Protein AF-A0A2H5DXS4-F1 (afdb_monomer_lite)

Foldseek 3Di:
DDPPPPDDDDDDPDDDDPPPPPDPPPPDPPDDPVVVVVVVVVVVVVLVVQLVVLVVVLVVQCVPDPDPVSNVVSVVSSVVSVVVSDDDD

Sequence (89 aa):
MENAMRKTLIAALALLPALVQAAPAASAPHGHDPARFNEVKARQLQLLSQHIQILQTAQGCVQAAQNPQALKSCREAQRQQMEALRPEH

Structure (mmCIF, N/CA/C/O backbone):
data_AF-A0A2H5DXS4-F1
#
_entry.id   AF-A0A2H5DXS4-F1
#
loop_
_atom_site.group_PDB
_atom_site.id
_atom_site.type_symbol
_atom_site.label_atom_id
_atom_site.label_alt_id
_atom_site.label_comp_id
_atom_site.label_asym_id
_atom_site.label_entity_id
_atom_site.label_seq_id
_atom_site.pdbx_PDB_ins_code
_atom_site.Cartn_x
_atom_site.Cartn_y
_atom_site.Cartn_z
_atom_site.occupancy
_atom_site.B_iso_or_equiv
_atom_site.auth_seq_id
_atom_site.auth_comp_id
_atom_site.auth_asym_id
_atom_site.auth_atom_id
_atom_site.pdbx_PDB_model_num
ATOM 1 N N . MET A 1 1 ? -45.148 -1.674 -11.063 1.00 40.78 1 MET A N 1
ATOM 2 C CA . MET A 1 1 ? -45.530 -1.054 -12.347 1.00 40.78 1 MET A CA 1
ATOM 3 C C . MET A 1 1 ? -44.966 0.355 -12.322 1.00 40.78 1 MET A C 1
ATOM 5 O O . MET A 1 1 ? -45.486 1.201 -11.620 1.00 40.78 1 MET A O 1
ATOM 9 N N . GLU A 1 2 ? -43.684 0.469 -12.650 1.00 47.06 2 GLU A N 1
ATOM 10 C CA . GLU A 1 2 ? -43.223 0.880 -13.986 1.00 47.06 2 GLU A CA 1
ATOM 11 C C . GLU A 1 2 ? -43.099 2.410 -13.998 1.00 47.06 2 GLU A C 1
ATOM 13 O O . GLU A 1 2 ? -43.971 3.135 -14.461 1.00 47.06 2 GLU A O 1
ATOM 18 N N . ASN A 1 3 ? -42.025 2.900 -13.362 1.00 43.62 3 ASN A N 1
ATOM 19 C CA . ASN A 1 3 ? -41.718 4.324 -13.334 1.00 43.62 3 ASN A CA 1
ATOM 20 C C . ASN A 1 3 ? -41.331 4.766 -14.745 1.00 43.62 3 ASN A C 1
ATOM 22 O O . ASN A 1 3 ? -40.233 4.509 -15.244 1.00 43.62 3 ASN A O 1
ATOM 26 N N . ALA A 1 4 ? -42.307 5.415 -15.367 1.00 50.41 4 ALA A N 1
ATOM 27 C CA . ALA A 1 4 ? -42.285 6.067 -16.655 1.00 50.41 4 ALA A CA 1
ATOM 28 C C . ALA A 1 4 ? -41.220 7.171 -16.716 1.00 50.41 4 ALA A C 1
ATOM 30 O O . ALA A 1 4 ? -41.509 8.354 -16.584 1.00 50.41 4 ALA A O 1
ATOM 31 N N . MET A 1 5 ? -39.969 6.785 -16.948 1.00 49.44 5 MET A N 1
ATOM 32 C CA . MET A 1 5 ? -38.913 7.727 -17.325 1.00 49.44 5 MET A CA 1
ATOM 33 C C . MET A 1 5 ? -38.023 7.128 -18.420 1.00 49.44 5 MET A C 1
ATOM 35 O O . MET A 1 5 ? -36.813 7.298 -18.465 1.00 49.44 5 MET A O 1
ATOM 39 N N . ARG A 1 6 ? -38.657 6.397 -19.342 1.00 50.78 6 ARG A N 1
ATOM 40 C CA . ARG A 1 6 ? -38.126 6.066 -20.668 1.00 50.78 6 ARG A CA 1
ATOM 41 C C . ARG A 1 6 ? -38.738 7.026 -21.685 1.00 50.78 6 ARG A C 1
ATOM 43 O O . ARG A 1 6 ? -39.591 6.611 -22.461 1.00 50.78 6 ARG A O 1
ATOM 50 N N . LYS A 1 7 ? -38.381 8.313 -21.645 1.00 52.34 7 LYS A N 1
ATOM 51 C CA . LYS A 1 7 ? -38.715 9.271 -22.718 1.00 52.34 7 LYS A CA 1
ATOM 52 C C . LYS A 1 7 ? -38.008 10.616 -22.528 1.00 52.34 7 LYS A C 1
ATOM 54 O O . LYS A 1 7 ? -38.642 11.620 -22.249 1.00 52.34 7 LYS A O 1
ATOM 59 N N . THR A 1 8 ? -36.701 10.636 -22.763 1.00 57.84 8 THR A N 1
ATOM 60 C CA . THR A 1 8 ? -36.043 11.846 -23.285 1.00 57.84 8 THR A CA 1
ATOM 61 C C . THR A 1 8 ? -34.802 11.443 -24.063 1.00 57.84 8 THR A C 1
ATOM 63 O O . THR A 1 8 ? -33.692 11.313 -23.562 1.00 57.84 8 THR A O 1
ATOM 66 N N . LEU A 1 9 ? -35.080 11.141 -25.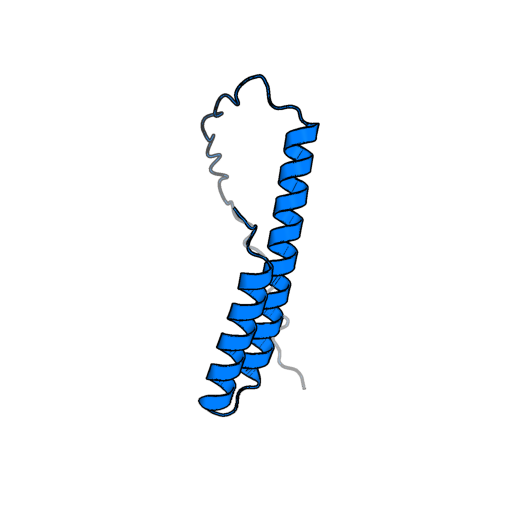323 1.00 54.12 9 LEU A N 1
ATOM 67 C CA . LEU A 1 9 ? -34.146 11.056 -26.424 1.00 54.12 9 LEU A CA 1
ATOM 68 C C . LEU A 1 9 ? -33.480 12.424 -26.665 1.00 54.12 9 LEU A C 1
ATOM 70 O O . LEU A 1 9 ? -34.165 13.440 -26.676 1.00 54.12 9 LEU A O 1
ATOM 74 N N . ILE A 1 10 ? -32.193 12.361 -27.016 1.00 53.09 10 ILE A N 1
ATOM 75 C CA . ILE A 1 10 ? -31.518 13.201 -28.020 1.00 53.09 10 ILE A CA 1
ATOM 76 C C . ILE A 1 10 ? -30.972 14.581 -27.583 1.00 53.09 10 ILE A C 1
ATOM 78 O O . ILE A 1 10 ? -31.683 15.468 -27.134 1.00 53.09 10 ILE A O 1
ATOM 82 N N . ALA A 1 11 ? -29.683 14.736 -27.917 1.00 51.94 11 ALA A N 1
ATOM 83 C CA . ALA A 1 11 ? -28.952 15.957 -28.269 1.00 51.94 11 ALA A CA 1
ATOM 84 C C . ALA A 1 11 ? -28.484 16.907 -27.158 1.00 51.94 11 ALA A C 1
ATOM 86 O O . ALA A 1 11 ? -29.154 17.869 -26.809 1.00 51.94 11 ALA A O 1
ATOM 87 N N . ALA A 1 12 ? -27.213 16.742 -26.780 1.00 53.88 12 ALA A N 1
ATOM 88 C CA . ALA A 1 12 ? -26.269 17.860 -26.688 1.00 53.88 12 ALA A CA 1
ATOM 89 C C . ALA A 1 12 ? -24.821 17.339 -26.798 1.00 53.88 12 ALA A C 1
ATOM 91 O O . ALA A 1 12 ? -24.005 17.499 -25.896 1.00 53.88 12 ALA A O 1
ATOM 92 N N . LEU A 1 13 ? -24.497 16.684 -27.919 1.00 54.25 13 LEU A N 1
ATOM 93 C CA . LEU A 1 13 ? -23.112 16.596 -28.388 1.00 54.25 13 LEU A CA 1
ATOM 94 C C . LEU A 1 13 ? -22.779 17.968 -28.999 1.00 54.25 13 LEU A C 1
ATOM 96 O O . LEU A 1 13 ? -22.964 18.185 -30.193 1.00 54.25 13 LEU A O 1
ATOM 100 N N . ALA A 1 14 ? -22.380 18.928 -28.169 1.00 53.81 14 ALA A N 1
ATOM 101 C CA . ALA A 1 14 ? -21.985 20.254 -28.627 1.00 53.81 14 ALA A CA 1
ATOM 102 C C . ALA A 1 14 ? -20.638 20.637 -28.005 1.00 53.81 14 ALA A C 1
ATOM 104 O O . ALA A 1 14 ? -20.556 21.022 -26.846 1.00 53.81 14 ALA A O 1
ATOM 105 N N . LEU A 1 15 ? -19.603 20.492 -28.837 1.00 58.06 15 LEU A N 1
ATOM 106 C CA . LEU A 1 15 ? -18.404 21.330 -28.900 1.00 58.06 15 LEU A CA 1
ATOM 107 C C . LEU A 1 15 ? -17.718 21.660 -27.566 1.00 58.06 15 LEU A C 1
ATOM 109 O O . LEU A 1 15 ? -17.909 22.732 -26.999 1.00 58.06 15 LEU A O 1
ATOM 113 N N . LEU A 1 16 ? -16.786 20.798 -27.154 1.00 54.47 16 LEU A N 1
ATOM 114 C CA . LEU A 1 16 ? -15.651 21.250 -26.352 1.00 54.47 16 LEU A CA 1
ATOM 115 C C . LEU 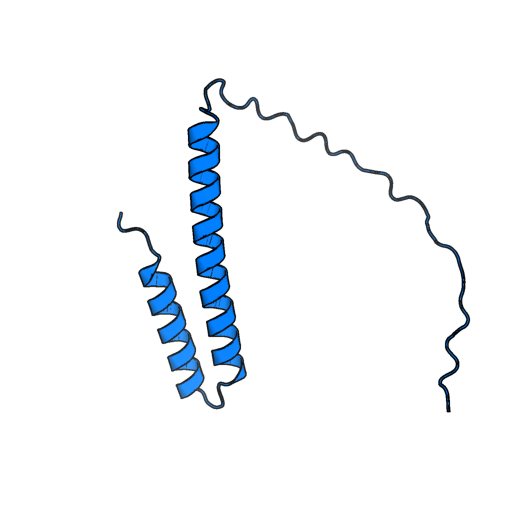A 1 16 ? -14.531 21.683 -27.310 1.00 54.47 16 LEU A C 1
ATOM 117 O O . LEU A 1 16 ? -13.983 20.824 -28.007 1.00 54.47 16 LEU A O 1
ATOM 121 N N . PRO A 1 17 ? -14.171 22.978 -27.386 1.00 52.62 17 PRO A N 1
ATOM 122 C CA . PRO A 1 17 ? -12.949 23.373 -28.063 1.00 52.62 17 PRO A CA 1
ATOM 123 C C . PRO A 1 17 ? -11.777 22.765 -27.288 1.00 52.62 17 PRO A C 1
ATOM 125 O O . PRO A 1 17 ? -11.576 23.043 -26.105 1.00 52.62 17 PRO A O 1
ATOM 128 N N . ALA A 1 18 ? -11.029 21.888 -27.954 1.00 56.78 18 ALA A N 1
ATOM 129 C CA . ALA A 1 18 ? -9.789 21.343 -27.435 1.00 56.78 18 ALA A CA 1
ATOM 130 C C . ALA A 1 18 ? -8.788 22.494 -27.256 1.00 56.78 18 ALA A C 1
ATOM 132 O O . ALA A 1 18 ? -8.154 22.939 -28.211 1.00 56.78 18 ALA A O 1
ATOM 133 N N . LEU A 1 19 ? -8.652 22.991 -26.027 1.00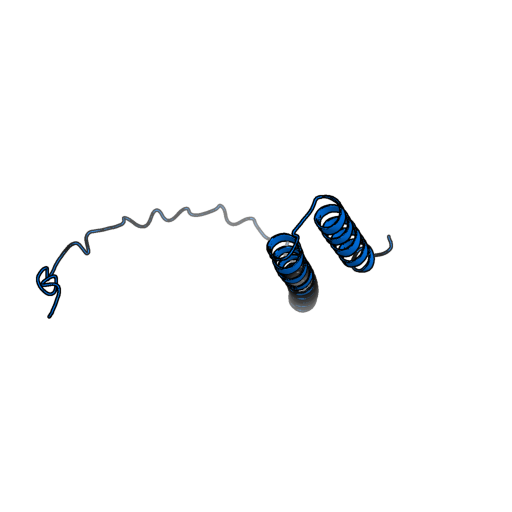 59.12 19 LEU A N 1
ATOM 134 C CA . LEU A 1 19 ? -7.507 23.797 -25.626 1.00 59.12 19 LEU A CA 1
ATOM 135 C C . LEU A 1 19 ? -6.282 22.877 -25.653 1.00 59.12 19 LEU A C 1
ATOM 137 O O . LEU A 1 19 ? -5.960 22.215 -24.667 1.00 59.12 19 LEU A O 1
ATOM 141 N N . VAL A 1 20 ? -5.619 22.808 -26.808 1.00 59.84 20 VAL A N 1
ATOM 142 C CA . VAL A 1 20 ? -4.247 22.310 -26.917 1.00 59.84 20 VAL A CA 1
ATOM 143 C C . VAL A 1 20 ? -3.380 23.262 -26.095 1.00 59.84 20 VAL A C 1
ATOM 145 O O . VAL A 1 20 ? -2.965 24.329 -26.540 1.00 59.84 20 VAL A O 1
ATOM 148 N N . GLN A 1 21 ? -3.144 22.902 -24.836 1.00 57.97 21 GLN A N 1
ATOM 149 C CA . GLN A 1 21 ? -1.986 23.404 -24.118 1.00 57.97 21 GLN A CA 1
ATOM 150 C C . GLN A 1 21 ? -0.783 22.701 -24.739 1.00 57.97 21 GLN A C 1
ATOM 152 O O . GLN A 1 21 ? -0.471 21.559 -24.405 1.00 57.97 21 GLN A O 1
ATOM 157 N N . ALA A 1 22 ? -0.131 23.371 -25.688 1.00 52.38 22 ALA A N 1
ATOM 158 C CA . ALA A 1 22 ? 1.238 23.045 -26.039 1.00 52.38 22 ALA A CA 1
ATOM 159 C C . ALA A 1 22 ? 2.089 23.348 -24.799 1.00 52.38 22 ALA A C 1
ATOM 161 O O . ALA A 1 22 ? 2.549 24.471 -24.599 1.00 52.38 22 ALA A O 1
ATOM 162 N N . ALA A 1 23 ? 2.225 22.356 -23.915 1.00 62.62 23 ALA A N 1
ATOM 163 C CA . ALA A 1 23 ? 3.241 22.399 -22.881 1.00 62.62 23 ALA A CA 1
ATOM 164 C C . ALA A 1 23 ? 4.586 22.612 -23.593 1.00 62.62 23 ALA A C 1
ATOM 166 O O . ALA A 1 23 ? 4.835 21.938 -24.601 1.00 62.62 23 ALA A O 1
ATOM 167 N N . PRO A 1 24 ? 5.433 23.553 -23.136 1.00 54.22 24 PRO A N 1
ATOM 168 C CA . PRO A 1 24 ? 6.758 23.704 -23.707 1.00 54.22 24 PRO A CA 1
ATOM 169 C C . PRO A 1 24 ? 7.422 22.333 -23.661 1.00 54.22 24 PRO A C 1
ATOM 171 O O . PRO A 1 24 ? 7.447 21.691 -22.609 1.00 54.22 24 PRO A O 1
ATOM 174 N N . ALA A 1 25 ? 7.884 21.865 -24.821 1.00 57.53 25 ALA A N 1
ATOM 175 C CA . ALA A 1 25 ? 8.709 20.679 -24.911 1.00 57.53 25 ALA A CA 1
ATOM 176 C C . ALA A 1 25 ? 9.926 20.945 -24.028 1.00 57.53 25 ALA A C 1
ATOM 178 O O . ALA A 1 25 ? 10.853 21.650 -24.422 1.00 57.53 25 ALA A O 1
ATOM 179 N N . ALA A 1 26 ? 9.873 20.457 -22.790 1.00 58.81 26 ALA A N 1
ATOM 180 C CA . ALA A 1 26 ? 11.030 20.400 -21.933 1.00 58.81 26 ALA A CA 1
ATOM 181 C C . ALA A 1 26 ? 12.025 19.548 -22.709 1.00 58.81 26 ALA A C 1
ATOM 183 O O . ALA A 1 26 ? 11.784 18.358 -22.920 1.00 58.81 26 ALA A O 1
ATOM 184 N N . SER A 1 27 ? 13.071 20.189 -23.224 1.00 58.12 27 SER A N 1
ATOM 185 C CA . SER A 1 27 ? 14.188 19.536 -23.885 1.00 58.12 27 SER A CA 1
ATOM 186 C C . SER A 1 27 ? 14.727 18.493 -22.914 1.00 58.12 27 SER A C 1
ATOM 188 O O . SER A 1 27 ? 15.465 18.816 -21.983 1.00 58.12 27 SER A O 1
ATOM 190 N N . ALA A 1 28 ? 14.264 17.251 -23.060 1.00 61.53 28 ALA A N 1
ATOM 191 C CA . ALA A 1 28 ? 14.708 16.155 -22.226 1.00 61.53 28 ALA A CA 1
ATOM 192 C C . ALA A 1 28 ? 16.209 16.002 -22.491 1.00 61.53 28 ALA A C 1
ATOM 194 O O . ALA A 1 28 ? 16.598 15.944 -23.662 1.00 61.53 28 ALA A O 1
ATOM 195 N N . PRO A 1 29 ? 17.065 15.984 -21.454 1.00 62.47 29 PRO A N 1
ATOM 196 C CA . PRO A 1 29 ? 18.498 15.860 -21.655 1.00 62.47 29 PRO A CA 1
ATOM 197 C C . PRO A 1 29 ? 18.766 14.627 -22.520 1.00 62.47 29 PRO A C 1
ATOM 199 O O . PRO A 1 29 ? 18.324 13.518 -22.196 1.00 62.47 29 PRO A O 1
ATOM 202 N N . HIS A 1 30 ? 19.428 14.858 -23.656 1.00 55.03 30 HIS A N 1
ATOM 203 C CA . HIS A 1 30 ? 19.833 13.837 -24.611 1.00 55.03 30 HIS A CA 1
ATOM 204 C C . HIS A 1 30 ? 20.773 12.855 -23.899 1.00 55.03 30 HIS A C 1
ATOM 206 O O . HIS A 1 30 ? 21.962 13.115 -23.754 1.00 55.03 30 HIS A O 1
ATOM 212 N N . GLY A 1 31 ? 20.211 11.766 -23.370 1.00 56.09 31 GLY A N 1
ATOM 213 C CA . GLY A 1 31 ? 20.959 10.793 -22.568 1.00 56.09 31 GLY A CA 1
ATOM 214 C C . GLY A 1 31 ? 20.133 9.944 -21.600 1.00 56.09 31 GLY A C 1
ATOM 215 O O . GLY A 1 31 ? 20.703 9.344 -20.694 1.00 56.09 31 GLY A O 1
ATOM 216 N N . HIS A 1 32 ? 18.805 9.882 -21.736 1.00 61.59 32 HIS A N 1
ATOM 217 C CA . HIS A 1 32 ? 18.024 8.904 -20.980 1.00 61.59 32 HIS A CA 1
ATOM 218 C C . HIS A 1 32 ? 18.113 7.549 -21.673 1.00 61.59 32 HIS A C 1
ATOM 220 O O . HIS A 1 32 ? 17.484 7.350 -22.707 1.00 61.59 32 HIS A O 1
ATOM 226 N N . ASP A 1 33 ? 18.886 6.632 -21.091 1.00 78.00 33 ASP A N 1
ATOM 227 C CA . ASP A 1 33 ? 18.791 5.208 -21.397 1.00 78.00 33 ASP A CA 1
ATOM 228 C C . ASP A 1 33 ? 17.318 4.769 -21.235 1.00 78.00 33 ASP A C 1
ATOM 230 O O . ASP A 1 33 ? 16.792 4.787 -20.110 1.00 78.00 33 ASP A O 1
ATOM 234 N N . PRO A 1 34 ? 16.621 4.409 -22.333 1.00 79.06 34 PRO A N 1
ATOM 235 C CA . PRO A 1 34 ? 15.226 3.989 -22.273 1.00 79.06 34 PRO A CA 1
ATOM 236 C C . PRO A 1 34 ? 15.017 2.788 -21.344 1.00 79.06 34 PRO A C 1
ATOM 238 O O . PRO A 1 34 ? 13.949 2.666 -20.740 1.00 79.06 34 PRO A O 1
ATOM 241 N N . ALA A 1 35 ? 16.026 1.922 -21.185 1.00 80.12 35 ALA A N 1
ATOM 242 C CA . ALA A 1 35 ? 15.961 0.785 -20.274 1.00 80.12 35 ALA A CA 1
ATOM 243 C C . ALA A 1 35 ? 15.906 1.250 -18.812 1.00 80.12 35 ALA A C 1
ATOM 245 O O . ALA A 1 35 ? 15.011 0.833 -18.075 1.00 80.12 35 ALA A O 1
ATOM 246 N N . ARG A 1 36 ? 16.769 2.197 -18.417 1.00 88.25 36 ARG A N 1
ATOM 247 C CA . ARG A 1 36 ? 16.753 2.794 -17.070 1.00 88.25 36 ARG A CA 1
ATOM 248 C C . ARG A 1 36 ? 15.431 3.505 -16.777 1.00 88.25 36 ARG A C 1
ATOM 250 O O . ARG A 1 36 ? 14.886 3.369 -15.683 1.00 88.25 36 ARG A O 1
ATOM 257 N N . PHE A 1 37 ? 14.895 4.256 -17.742 1.00 89.06 37 PHE A N 1
ATOM 258 C CA . PHE A 1 37 ? 13.592 4.910 -17.578 1.00 89.06 37 PHE A CA 1
ATOM 259 C C . PHE A 1 37 ? 12.481 3.885 -17.317 1.00 89.06 37 PHE A C 1
ATOM 261 O O . PHE A 1 37 ? 11.697 4.045 -16.378 1.00 89.06 37 PHE A O 1
ATOM 268 N N . ASN A 1 38 ? 12.431 2.819 -18.119 1.00 91.56 38 ASN A N 1
ATOM 269 C CA . ASN A 1 38 ? 11.432 1.766 -17.963 1.00 91.56 38 ASN A CA 1
ATOM 270 C C . ASN A 1 38 ? 11.583 1.018 -16.631 1.00 91.56 38 ASN A C 1
ATOM 272 O O . ASN A 1 38 ? 10.569 0.729 -15.997 1.00 91.56 38 ASN A O 1
ATOM 276 N N . GLU A 1 39 ? 12.811 0.764 -16.171 1.00 91.69 39 GLU A N 1
ATOM 277 C CA . GLU A 1 39 ? 13.067 0.146 -14.865 1.00 91.69 39 GLU A CA 1
ATOM 278 C C . GLU A 1 39 ? 12.541 1.017 -13.716 1.00 91.69 39 GLU A C 1
ATOM 280 O O . GLU A 1 39 ? 11.781 0.545 -12.867 1.00 91.69 39 GLU A O 1
ATOM 285 N N . VAL A 1 40 ? 12.886 2.309 -13.706 1.00 91.88 40 VAL A N 1
ATOM 286 C CA . VAL A 1 40 ? 12.429 3.246 -12.667 1.00 91.88 40 VAL A CA 1
ATOM 287 C C . VAL A 1 40 ? 10.908 3.379 -12.696 1.00 91.88 40 VAL A C 1
ATOM 289 O O . VAL A 1 40 ? 10.266 3.331 -11.645 1.00 91.88 40 VAL A O 1
ATOM 292 N N . LYS A 1 41 ? 10.309 3.478 -13.889 1.00 93.56 41 LYS A N 1
ATOM 293 C CA . LYS A 1 41 ? 8.852 3.500 -14.057 1.00 93.56 41 LYS A CA 1
ATOM 294 C C . LYS A 1 41 ? 8.205 2.236 -13.487 1.00 93.56 41 LYS A C 1
ATOM 296 O O . LYS A 1 41 ? 7.226 2.348 -12.752 1.00 93.56 41 LYS A O 1
ATOM 301 N N . ALA A 1 42 ? 8.732 1.055 -13.806 1.00 95.50 42 ALA A N 1
ATOM 302 C CA . ALA A 1 42 ? 8.206 -0.214 -13.309 1.00 95.50 42 ALA A CA 1
ATOM 303 C C . ALA A 1 42 ? 8.297 -0.299 -11.779 1.00 95.50 42 ALA A C 1
ATOM 305 O O . ALA A 1 42 ? 7.305 -0.623 -11.124 1.00 95.50 42 ALA A O 1
ATOM 306 N N . ARG A 1 43 ? 9.441 0.089 -11.199 1.00 93.81 43 ARG A N 1
ATOM 307 C CA . ARG A 1 43 ? 9.630 0.158 -9.743 1.00 93.81 43 ARG A CA 1
ATOM 308 C C . ARG A 1 43 ? 8.629 1.110 -9.090 1.00 93.81 43 ARG A C 1
ATOM 310 O O . ARG A 1 43 ? 8.012 0.760 -8.087 1.00 93.81 43 ARG A O 1
ATOM 317 N N . GLN A 1 44 ? 8.429 2.288 -9.677 1.00 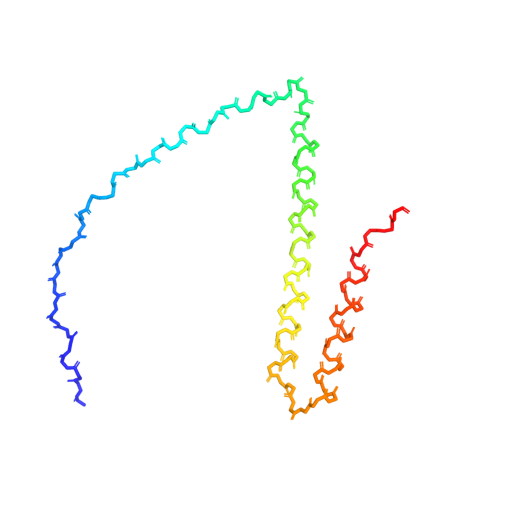94.19 44 GLN A N 1
ATOM 318 C CA . GLN A 1 44 ? 7.473 3.265 -9.167 1.00 94.19 44 GLN A CA 1
ATOM 319 C C . GLN A 1 44 ? 6.045 2.710 -9.210 1.00 94.19 44 GLN A C 1
ATOM 321 O O . GLN A 1 44 ? 5.333 2.784 -8.214 1.00 94.19 44 GLN A O 1
ATOM 326 N N . LEU A 1 45 ? 5.635 2.096 -10.324 1.00 97.19 45 LEU A N 1
ATOM 327 C CA . LEU A 1 45 ? 4.320 1.458 -10.438 1.00 97.19 45 LEU A CA 1
ATOM 328 C C . LEU A 1 45 ? 4.127 0.348 -9.397 1.00 97.19 45 LEU A C 1
ATOM 330 O O . LEU A 1 45 ? 3.062 0.265 -8.787 1.00 97.19 45 LEU A O 1
ATOM 334 N N . GLN A 1 46 ? 5.158 -0.458 -9.141 1.00 96.06 46 GLN A N 1
ATOM 335 C CA . GLN A 1 46 ? 5.117 -1.494 -8.112 1.00 96.06 46 GLN A CA 1
ATOM 336 C C . GLN A 1 46 ? 4.966 -0.902 -6.701 1.00 96.06 46 GLN A C 1
ATOM 338 O O . GLN A 1 46 ? 4.192 -1.424 -5.898 1.00 96.06 46 GLN A O 1
ATOM 343 N N . LEU A 1 47 ? 5.664 0.194 -6.387 1.00 94.25 47 LEU A N 1
ATOM 344 C CA . LEU A 1 47 ? 5.506 0.902 -5.109 1.00 94.25 47 LEU A CA 1
ATOM 345 C C . LEU A 1 47 ? 4.093 1.480 -4.955 1.00 94.25 47 LEU A C 1
ATOM 347 O O . LEU A 1 47 ? 3.465 1.294 -3.913 1.00 94.25 47 LEU A O 1
ATOM 351 N N . LEU A 1 48 ? 3.557 2.118 -6.003 1.00 96.06 48 LEU A N 1
ATOM 352 C CA . LEU A 1 48 ? 2.181 2.621 -5.987 1.00 96.06 48 LEU A CA 1
ATOM 353 C C . LEU A 1 48 ? 1.171 1.492 -5.766 1.00 96.06 48 LEU A C 1
ATOM 355 O O . LEU A 1 48 ? 0.259 1.652 -4.958 1.00 96.06 48 LEU A O 1
ATOM 359 N N . SER A 1 49 ? 1.336 0.355 -6.445 1.00 97.50 49 SER A N 1
ATOM 360 C CA . SER A 1 49 ? 0.440 -0.793 -6.281 1.00 97.50 49 SER A CA 1
ATOM 361 C C . SER A 1 49 ? 0.414 -1.292 -4.833 1.00 97.50 49 SER A C 1
ATOM 363 O O . SER A 1 49 ? -0.660 -1.564 -4.300 1.00 97.50 49 SER A O 1
ATOM 365 N N . GLN A 1 50 ? 1.575 -1.363 -4.176 1.00 96.38 50 GLN A N 1
ATOM 366 C CA . GLN A 1 50 ? 1.670 -1.780 -2.774 1.00 96.38 50 GLN A CA 1
ATOM 367 C C . GLN A 1 50 ? 1.012 -0.763 -1.829 1.00 96.38 50 GLN A C 1
ATOM 369 O O . GLN A 1 50 ? 0.229 -1.148 -0.961 1.00 96.38 50 GLN A O 1
ATOM 374 N N . HIS A 1 51 ? 1.246 0.539 -2.035 1.00 96.12 51 HIS A N 1
ATOM 375 C CA . HIS A 1 51 ? 0.566 1.590 -1.267 1.00 96.12 51 HIS A CA 1
ATOM 376 C C . HIS A 1 51 ? -0.956 1.525 -1.418 1.00 96.12 51 HIS A C 1
ATOM 378 O O . HIS A 1 51 ? -1.675 1.620 -0.425 1.00 96.12 51 HIS A O 1
ATOM 384 N N . ILE A 1 52 ? -1.459 1.338 -2.642 1.00 97.44 52 ILE A N 1
ATOM 385 C CA . ILE A 1 52 ? -2.900 1.225 -2.900 1.00 97.44 52 ILE A CA 1
ATOM 386 C C . ILE A 1 52 ? -3.494 0.063 -2.101 1.00 97.44 52 ILE A C 1
ATOM 388 O O . ILE A 1 52 ? -4.532 0.234 -1.466 1.00 97.44 52 ILE A O 1
ATOM 392 N N . GLN A 1 53 ? -2.824 -1.088 -2.077 1.00 97.62 53 GLN A 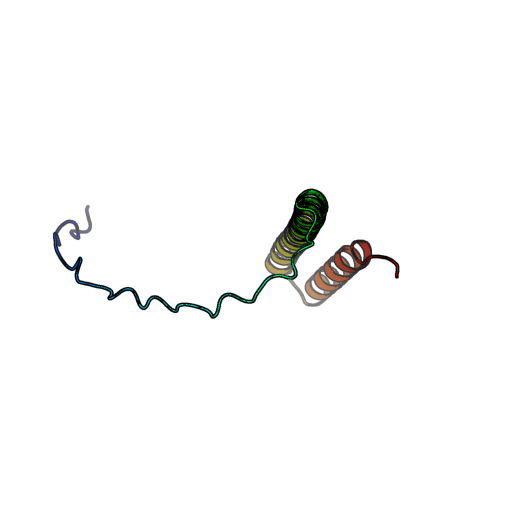N 1
ATOM 393 C CA . GLN A 1 53 ? -3.311 -2.262 -1.359 1.00 97.62 53 GLN A CA 1
ATOM 394 C C . GLN A 1 53 ? -3.375 -2.043 0.162 1.00 97.62 53 GLN A C 1
ATOM 396 O O . GLN A 1 53 ? -4.362 -2.419 0.804 1.00 97.62 53 GLN A O 1
ATOM 401 N N . ILE A 1 54 ? -2.373 -1.371 0.738 1.00 97.19 54 ILE A N 1
ATOM 402 C CA . ILE A 1 54 ? -2.387 -0.986 2.158 1.00 97.19 54 ILE A CA 1
ATOM 403 C C . ILE A 1 54 ? -3.546 -0.031 2.441 1.00 97.19 54 ILE A C 1
ATOM 405 O O . ILE A 1 54 ? -4.285 -0.219 3.407 1.00 97.19 54 ILE A O 1
ATOM 409 N N . LEU A 1 55 ? -3.748 0.975 1.588 1.00 97.31 55 LEU A N 1
ATOM 410 C CA . LEU A 1 55 ? -4.819 1.955 1.769 1.00 97.31 55 LEU A CA 1
ATOM 411 C C . LEU A 1 55 ? -6.211 1.330 1.634 1.00 97.31 55 LEU A C 1
ATOM 413 O O . LEU A 1 55 ? -7.097 1.663 2.418 1.00 97.31 55 LEU A O 1
ATOM 417 N N . GLN A 1 56 ? -6.405 0.398 0.699 1.00 98.12 56 GLN A N 1
ATOM 418 C CA . GLN A 1 56 ? -7.655 -0.358 0.571 1.00 98.12 56 GLN A CA 1
ATOM 419 C C . GLN A 1 56 ? -7.928 -1.203 1.822 1.00 98.12 56 GLN A C 1
ATOM 421 O O . GLN A 1 56 ? -9.048 -1.219 2.334 1.00 98.12 56 GLN A O 1
ATOM 426 N N . THR A 1 57 ? -6.892 -1.842 2.371 1.00 97.62 57 THR A N 1
ATOM 427 C CA . THR A 1 57 ? -6.997 -2.609 3.622 1.00 97.62 57 THR A CA 1
ATOM 428 C C . THR A 1 57 ? -7.343 -1.701 4.806 1.00 97.62 57 THR A C 1
ATOM 430 O O . THR A 1 57 ? -8.257 -1.997 5.578 1.00 97.62 57 THR A O 1
ATOM 433 N N . ALA A 1 58 ? -6.662 -0.559 4.928 1.00 97.62 58 ALA A N 1
ATOM 434 C CA . ALA A 1 58 ? -6.929 0.427 5.971 1.00 97.62 58 ALA A CA 1
ATOM 435 C C . ALA A 1 58 ? -8.350 0.997 5.862 1.00 97.62 58 ALA A C 1
ATOM 437 O O . ALA A 1 58 ? -9.027 1.146 6.879 1.00 97.62 58 ALA A O 1
ATOM 438 N N . GLN A 1 59 ? -8.832 1.255 4.643 1.00 98.38 59 GLN A N 1
ATOM 439 C CA . GLN A 1 59 ? -10.202 1.698 4.398 1.00 98.38 59 GLN A CA 1
ATOM 440 C C . GLN A 1 59 ? -11.219 0.677 4.921 1.00 98.38 59 GLN A C 1
ATOM 442 O O . GLN A 1 59 ? -12.120 1.063 5.665 1.00 98.38 59 GLN A O 1
ATOM 447 N N . GLY A 1 60 ? -11.049 -0.610 4.603 1.00 98.31 60 GLY A N 1
ATOM 448 C CA . GLY A 1 60 ? -11.909 -1.674 5.130 1.00 98.31 60 GLY A CA 1
ATOM 449 C C . GLY A 1 60 ? -11.875 -1.755 6.661 1.00 98.31 60 GLY A C 1
ATOM 450 O O . GLY A 1 60 ? -12.922 -1.849 7.299 1.00 98.31 60 GLY A O 1
ATOM 451 N N . CYS A 1 61 ? -10.688 -1.626 7.265 1.00 98.12 61 CYS A N 1
ATOM 452 C CA . CYS A 1 61 ? -10.535 -1.605 8.723 1.00 98.12 61 CYS A CA 1
ATOM 453 C C . CYS A 1 61 ? -11.307 -0.443 9.361 1.00 98.12 61 CYS A C 1
ATOM 455 O O . CYS A 1 61 ? -12.069 -0.642 10.305 1.00 98.12 61 CYS A O 1
ATOM 457 N N . VAL A 1 62 ? -11.148 0.770 8.824 1.00 98.31 62 VAL A N 1
ATOM 458 C CA . VAL A 1 62 ? -11.822 1.972 9.334 1.00 98.31 62 VAL A CA 1
ATOM 459 C C . VAL A 1 62 ? -13.337 1.872 9.163 1.00 98.31 62 VAL A C 1
ATOM 461 O O . VAL A 1 62 ? -14.066 2.259 10.071 1.00 98.31 62 VAL A O 1
ATOM 464 N N . GLN A 1 63 ? -13.818 1.325 8.043 1.00 98.38 63 GLN A N 1
ATOM 465 C CA . GLN A 1 63 ? -15.249 1.099 7.814 1.00 98.38 63 GLN A CA 1
ATOM 466 C C . GLN A 1 63 ? -15.851 0.099 8.812 1.00 98.38 63 GLN A C 1
ATOM 468 O O . GLN A 1 63 ? -16.993 0.269 9.229 1.00 98.38 63 GLN A O 1
ATOM 473 N N . ALA A 1 64 ? -15.090 -0.922 9.214 1.00 98.06 64 ALA A N 1
ATOM 474 C CA . ALA A 1 64 ? -15.519 -1.927 10.185 1.00 98.06 64 ALA A CA 1
ATOM 475 C C . ALA A 1 64 ? -15.301 -1.510 11.655 1.00 98.06 64 ALA A C 1
ATOM 477 O O . ALA A 1 64 ? -15.747 -2.208 12.570 1.00 98.06 64 ALA A O 1
ATOM 478 N N . ALA A 1 65 ? -14.601 -0.402 11.913 1.00 98.00 65 ALA A N 1
ATOM 479 C CA . ALA A 1 65 ? -14.278 0.037 13.264 1.00 98.00 65 ALA A CA 1
ATOM 480 C C . ALA A 1 65 ? -15.531 0.548 13.995 1.00 98.00 65 ALA A C 1
ATOM 482 O O . ALA A 1 65 ? -16.143 1.538 13.610 1.00 98.00 65 ALA A O 1
ATOM 483 N N . GLN A 1 66 ? -15.880 -0.103 15.105 1.00 98.19 66 GLN A N 1
ATOM 484 C CA . GLN A 1 66 ? -17.094 0.205 15.877 1.00 98.19 66 GLN A CA 1
ATOM 485 C C . GLN A 1 66 ? -16.842 1.150 17.060 1.00 98.19 66 GLN A C 1
ATOM 487 O O . GLN A 1 66 ? -17.781 1.593 17.716 1.00 98.19 66 GLN A O 1
ATOM 492 N N . ASN A 1 67 ? -15.578 1.428 17.387 1.00 98.06 67 ASN A N 1
ATOM 493 C CA . ASN A 1 67 ? -15.212 2.234 18.547 1.00 98.06 67 ASN A CA 1
ATOM 494 C C . ASN A 1 67 ? -13.838 2.916 18.366 1.00 98.06 67 ASN A C 1
ATOM 496 O O . ASN A 1 67 ? -13.072 2.550 17.465 1.00 98.06 67 ASN A O 1
ATOM 500 N N . PRO A 1 68 ? -13.495 3.897 19.225 1.00 98.19 68 PRO A N 1
ATOM 501 C CA . PRO A 1 68 ? -12.233 4.628 19.117 1.00 98.19 68 PRO A CA 1
ATOM 502 C C . PRO A 1 68 ? -10.986 3.744 19.230 1.00 98.19 68 PRO A 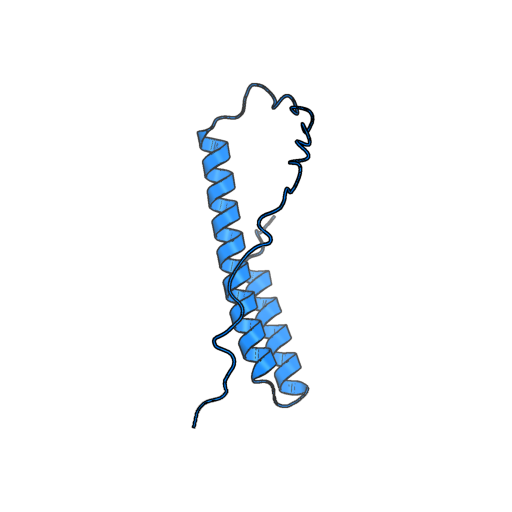C 1
ATOM 504 O O . PRO A 1 68 ? -9.981 4.020 18.576 1.00 98.19 68 PRO A O 1
ATOM 507 N N . GLN A 1 69 ? -11.049 2.671 20.024 1.00 98.06 69 GLN A N 1
ATOM 508 C CA . GLN A 1 69 ? -9.930 1.746 20.189 1.00 98.06 69 GLN A CA 1
ATOM 509 C C . GLN A 1 69 ? -9.652 0.977 18.891 1.00 98.06 69 GLN A C 1
ATOM 511 O O . GLN A 1 69 ? -8.506 0.917 18.453 1.00 98.06 69 GLN A O 1
ATOM 516 N N . ALA A 1 70 ? -10.693 0.473 18.224 1.00 97.81 70 ALA A N 1
ATOM 517 C CA . ALA A 1 70 ? -10.580 -0.183 16.923 1.00 97.81 70 ALA A CA 1
ATOM 518 C C . ALA A 1 70 ? -10.014 0.772 15.862 1.00 97.81 70 ALA A C 1
ATOM 520 O O . ALA A 1 70 ? -9.115 0.403 15.108 1.00 97.81 70 ALA A O 1
ATOM 521 N N . LEU A 1 71 ? -10.467 2.032 15.854 1.00 98.19 71 LEU A N 1
ATOM 522 C CA . LEU A 1 71 ? -9.941 3.043 14.936 1.00 98.19 71 LEU A CA 1
ATOM 523 C C . LEU A 1 71 ? -8.446 3.316 15.169 1.00 98.19 71 LEU A C 1
ATOM 525 O O . LEU A 1 71 ? -7.695 3.492 14.207 1.00 98.19 71 LEU A O 1
ATOM 529 N N . LYS A 1 72 ? -8.000 3.337 16.432 1.00 98.31 72 LYS A N 1
ATOM 530 C CA . LYS A 1 72 ? -6.580 3.478 16.783 1.00 98.31 72 LYS A CA 1
ATOM 531 C C . LYS A 1 72 ? -5.763 2.304 16.240 1.00 98.31 72 LYS A C 1
ATOM 533 O O . LYS A 1 72 ? -4.771 2.540 15.552 1.00 98.31 72 LYS A O 1
ATOM 538 N N . SER A 1 73 ? -6.225 1.073 16.458 1.00 98.06 73 SER A N 1
ATOM 539 C CA . SER A 1 73 ? -5.567 -0.133 15.941 1.00 98.06 73 SER A CA 1
ATOM 540 C C . SER A 1 73 ? -5.481 -0.144 14.410 1.00 98.06 73 SER A C 1
ATOM 542 O O . SER A 1 73 ? -4.427 -0.474 13.872 1.00 98.06 73 SER A O 1
ATOM 544 N N . CYS A 1 74 ? -6.525 0.301 13.696 1.00 98.06 74 CYS A N 1
ATOM 545 C CA . CYS A 1 74 ? -6.472 0.441 12.235 1.00 98.06 74 CYS A CA 1
ATOM 546 C C . CYS A 1 74 ? -5.360 1.397 11.777 1.00 98.06 74 CYS A C 1
ATOM 548 O O . CYS A 1 74 ? -4.637 1.098 10.827 1.00 98.06 74 CYS A O 1
ATOM 550 N N . ARG A 1 75 ? -5.194 2.540 12.457 1.00 97.50 75 ARG A N 1
ATOM 551 C CA . ARG A 1 75 ? -4.140 3.516 12.122 1.00 97.50 75 ARG A CA 1
ATOM 552 C C . ARG A 1 75 ? -2.741 2.985 12.412 1.00 97.50 75 ARG A C 1
ATOM 554 O O . ARG A 1 75 ? -1.822 3.255 11.643 1.00 97.50 75 ARG A O 1
ATOM 561 N N . GLU A 1 76 ? -2.567 2.271 13.520 1.00 97.75 76 GLU A N 1
ATOM 562 C CA . GLU A 1 76 ? -1.283 1.663 13.886 1.00 97.75 76 GLU A CA 1
ATOM 563 C C . GLU A 1 76 ? -0.886 0.584 12.873 1.00 97.75 76 GLU A C 1
ATOM 565 O O . GLU A 1 76 ? 0.230 0.621 12.358 1.00 97.75 76 GLU A O 1
ATOM 570 N N . ALA A 1 77 ? -1.822 -0.293 12.498 1.00 96.44 77 ALA A N 1
ATOM 571 C CA . ALA A 1 77 ? -1.597 -1.309 11.472 1.00 96.44 77 ALA A CA 1
ATOM 572 C C . ALA A 1 77 ? -1.249 -0.686 10.110 1.00 96.44 77 ALA A C 1
ATOM 574 O O . ALA A 1 77 ? -0.282 -1.100 9.470 1.00 96.44 77 ALA A O 1
ATOM 575 N N . GLN A 1 78 ? -1.982 0.352 9.686 1.00 97.44 78 GLN A N 1
ATOM 576 C CA . GLN A 1 78 ? -1.661 1.087 8.459 1.00 97.44 78 GLN A CA 1
ATOM 577 C C . GLN A 1 78 ? -0.241 1.669 8.514 1.00 97.44 78 GLN A C 1
ATOM 579 O O . GLN A 1 78 ? 0.506 1.552 7.543 1.00 97.44 78 GLN A O 1
ATOM 584 N N . ARG A 1 79 ? 0.144 2.294 9.635 1.00 96.56 79 ARG A N 1
ATOM 585 C CA . ARG A 1 79 ? 1.478 2.888 9.805 1.00 96.56 79 ARG A CA 1
ATOM 586 C C . ARG A 1 79 ? 2.575 1.838 9.665 1.00 96.56 79 ARG A C 1
ATOM 588 O O . ARG A 1 79 ? 3.491 2.048 8.881 1.00 96.56 79 ARG A O 1
ATOM 595 N N . GLN A 1 80 ? 2.446 0.716 10.367 1.00 96.31 80 GLN A N 1
ATOM 596 C CA . GLN A 1 80 ? 3.423 -0.374 10.319 1.00 96.31 80 GLN A CA 1
ATOM 597 C C . GLN A 1 80 ? 3.588 -0.928 8.899 1.00 96.31 80 GLN A C 1
ATOM 599 O O . GLN A 1 80 ? 4.708 -1.147 8.445 1.00 96.31 80 GLN A O 1
ATOM 604 N N . GLN A 1 81 ? 2.483 -1.103 8.167 1.00 94.44 81 GLN A N 1
ATOM 605 C CA . GLN A 1 81 ? 2.532 -1.572 6.781 1.00 94.44 81 GLN A CA 1
ATOM 606 C C . GLN A 1 81 ? 3.209 -0.560 5.847 1.00 94.44 81 GLN A C 1
ATOM 608 O O . GLN A 1 81 ? 3.982 -0.953 4.979 1.00 94.44 81 GLN A O 1
ATOM 613 N N . MET A 1 82 ? 2.956 0.738 6.031 1.00 94.25 82 MET A N 1
ATOM 614 C CA . MET A 1 82 ? 3.612 1.788 5.243 1.00 94.25 82 MET A CA 1
ATOM 615 C C . MET A 1 82 ? 5.104 1.917 5.580 1.00 94.25 82 MET A C 1
ATOM 617 O O . MET A 1 82 ? 5.918 2.117 4.682 1.00 94.25 82 MET A O 1
ATOM 621 N N . GLU A 1 83 ? 5.477 1.786 6.855 1.00 93.44 83 GLU A N 1
ATOM 622 C CA . GLU A 1 83 ? 6.875 1.805 7.305 1.00 93.44 83 GLU A CA 1
ATOM 623 C C . GLU A 1 83 ? 7.669 0.628 6.731 1.00 93.44 83 GLU A C 1
ATOM 625 O O . GLU A 1 83 ? 8.804 0.824 6.305 1.00 93.44 83 GLU A O 1
ATOM 630 N N . ALA A 1 84 ? 7.058 -0.556 6.621 1.00 90.81 84 ALA A N 1
ATOM 631 C CA . ALA A 1 84 ? 7.684 -1.732 6.013 1.00 90.81 84 ALA A CA 1
ATOM 632 C C . ALA A 1 84 ? 8.013 -1.561 4.517 1.00 90.81 84 ALA A C 1
ATOM 634 O O . ALA A 1 84 ? 8.863 -2.275 3.990 1.00 90.81 84 ALA A O 1
ATOM 635 N N . LEU A 1 85 ? 7.360 -0.621 3.826 1.00 89.06 85 LEU A N 1
ATOM 636 C CA . LEU A 1 85 ? 7.645 -0.293 2.426 1.00 89.06 85 LEU A CA 1
ATOM 637 C C . LEU A 1 85 ? 8.659 0.840 2.260 1.00 89.06 85 LEU A C 1
ATOM 639 O O . LEU A 1 85 ? 9.034 1.167 1.129 1.00 89.06 85 LEU A O 1
ATOM 643 N N . ARG A 1 86 ? 9.084 1.477 3.355 1.00 86.75 86 ARG A N 1
ATOM 644 C CA . ARG A 1 86 ? 10.031 2.584 3.290 1.00 86.75 86 ARG A CA 1
ATOM 645 C C . ARG A 1 86 ? 11.405 2.035 2.890 1.00 86.75 86 ARG A C 1
ATOM 647 O O . ARG A 1 86 ? 11.926 1.178 3.597 1.00 86.75 86 ARG A O 1
ATOM 654 N N . PRO A 1 87 ? 12.021 2.527 1.802 1.00 76.88 87 PRO A N 1
ATOM 655 C CA . PRO A 1 87 ? 13.387 2.142 1.485 1.00 76.88 87 PRO A CA 1
ATOM 656 C C . PRO A 1 87 ? 14.327 2.610 2.606 1.00 76.88 87 PRO A C 1
ATOM 658 O O . PRO A 1 87 ? 14.296 3.779 3.007 1.00 76.88 87 PRO A O 1
ATOM 661 N N . GLU A 1 88 ? 15.140 1.687 3.116 1.00 68.12 88 GLU A N 1
ATOM 662 C CA . GLU A 1 88 ? 16.279 1.992 3.985 1.00 68.12 88 GLU A CA 1
ATOM 663 C C . GLU A 1 88 ? 17.233 2.893 3.180 1.00 68.12 88 GLU A C 1
ATOM 665 O O . GLU A 1 88 ? 17.581 2.558 2.044 1.00 68.12 88 GLU A O 1
ATOM 670 N N . HIS A 1 89 ? 17.545 4.077 3.710 1.00 51.91 89 HIS A N 1
ATOM 671 C CA . HIS A 1 89 ? 18.412 5.065 3.058 1.00 51.91 89 HIS A CA 1
ATOM 672 C C . HIS A 1 89 ? 19.878 4.807 3.396 1.00 51.91 89 HIS A C 1
ATOM 674 O O . HIS A 1 89 ? 20.150 4.531 4.587 1.00 51.91 89 HIS A O 1
#

Radius of gyration: 24.19 Å; chains: 1; bounding box: 66×26×49 Å

pLDDT: mean 79.48, std 19.92, range [40.78, 98.38]

Secondary structure (DSSP, 8-state):
-----------------------------TT--HHHHHHHHHHHHHHHHHHHHHHHHHHHHHHH--SHHHHHHHHHHHHHHHHHTSPP-